Protein AF-A0A7X6VW85-F1 (afdb_monomer_lite)

Sequence (75 aa):
MKILNYKDICRQVQEIARETGKFIRNERKTLSDRDVELKGSASLVTYVDKTAERKIVEALKKIIPESGFITEEGT

Secondary structure (DSSP, 8-state):
-PPP-HHHHHHHHHHHHHHHHHHHHHHTTT--GGGEEEEETTEEEEHHHHHHHHHHHHHHHHH-TT-----SS--

Foldseek 3Di:
DDDDDVVVVVVLLVVLLVVLVVQLVVCVVVDDPVQWDDPDDPDIDGVSQVVSQVSSVVSVCVVCVVDDDDDDNRD

pLDDT: mean 94.37, std 6.97, range [54.84, 98.88]

Structure (mmCIF, N/CA/C/O backbone):
data_AF-A0A7X6VW85-F1
#
_entry.id   AF-A0A7X6VW85-F1
#
loop_
_atom_site.group_PDB
_atom_site.id
_atom_site.type_symbol
_atom_site.label_atom_id
_atom_site.label_alt_id
_atom_site.label_comp_id
_atom_site.label_asym_id
_atom_site.label_entity_id
_atom_site.label_seq_id
_atom_site.pdbx_PDB_ins_code
_atom_site.Cartn_x
_atom_site.Cartn_y
_atom_site.Cartn_z
_atom_site.occupancy
_atom_site.B_iso_or_equiv
_atom_site.auth_seq_id
_atom_site.auth_comp_id
_atom_site.auth_asym_id
_atom_site.auth_atom_id
_atom_site.pdbx_PDB_model_num
ATOM 1 N N . MET A 1 1 ? 19.457 -7.163 -21.123 1.00 54.84 1 MET A N 1
ATOM 2 C CA . MET A 1 1 ? 18.599 -6.233 -20.357 1.00 54.84 1 MET A CA 1
ATOM 3 C C . MET A 1 1 ? 17.193 -6.316 -20.931 1.00 54.84 1 MET A C 1
ATOM 5 O O . MET A 1 1 ? 17.057 -6.194 -22.143 1.00 54.84 1 MET A O 1
ATOM 9 N N . LYS A 1 2 ? 16.173 -6.629 -20.123 1.00 70.25 2 LYS A N 1
ATOM 10 C CA . LYS A 1 2 ? 14.783 -6.715 -20.605 1.00 70.25 2 LYS A CA 1
ATOM 11 C C . LYS A 1 2 ? 14.310 -5.295 -20.940 1.00 70.25 2 LYS A C 1
ATOM 13 O O . LYS A 1 2 ? 14.496 -4.396 -20.125 1.00 70.25 2 LYS A O 1
ATOM 18 N N . ILE A 1 3 ? 13.757 -5.077 -22.132 1.00 80.25 3 ILE A N 1
ATOM 19 C CA . ILE A 1 3 ? 13.210 -3.767 -22.510 1.00 80.25 3 ILE A CA 1
ATOM 20 C C . ILE A 1 3 ? 11.929 -3.555 -21.696 1.00 80.25 3 ILE A C 1
ATOM 22 O O . ILE A 1 3 ? 10.991 -4.345 -21.804 1.00 80.25 3 ILE A O 1
ATOM 26 N N . LEU A 1 4 ? 11.908 -2.524 -20.850 1.00 85.44 4 LEU A N 1
ATOM 27 C CA . LEU A 1 4 ? 10.733 -2.168 -20.057 1.00 85.44 4 LEU A CA 1
ATOM 28 C C . LEU A 1 4 ? 9.739 -1.400 -20.930 1.00 85.44 4 LEU A C 1
ATOM 30 O O . LEU A 1 4 ? 10.081 -0.372 -21.512 1.00 85.44 4 LEU A O 1
ATOM 34 N N . ASN A 1 5 ? 8.491 -1.866 -20.980 1.00 94.25 5 ASN A N 1
ATOM 35 C CA . ASN A 1 5 ? 7.398 -1.070 -21.525 1.00 94.25 5 ASN A CA 1
ATOM 36 C C . ASN A 1 5 ? 6.775 -0.233 -20.404 1.00 94.25 5 ASN A C 1
ATOM 38 O O . ASN A 1 5 ? 5.897 -0.696 -19.674 1.00 94.25 5 ASN A O 1
ATOM 42 N N . TYR A 1 6 ? 7.219 1.017 -20.280 1.00 94.12 6 TYR A N 1
ATOM 43 C CA . TYR A 1 6 ? 6.726 1.922 -19.243 1.00 94.12 6 TYR A CA 1
ATOM 44 C C . TYR A 1 6 ? 5.222 2.191 -19.338 1.00 94.12 6 TYR A C 1
ATOM 46 O O . TYR A 1 6 ? 4.581 2.376 -18.309 1.00 94.12 6 TYR A O 1
ATOM 54 N N . LYS A 1 7 ? 4.624 2.156 -20.537 1.00 97.25 7 LYS A N 1
ATOM 55 C CA . LYS A 1 7 ? 3.173 2.339 -20.694 1.00 97.25 7 LYS A CA 1
ATOM 56 C C . LYS A 1 7 ? 2.396 1.192 -20.045 1.00 97.25 7 LYS A C 1
ATOM 58 O O . LYS A 1 7 ? 1.415 1.441 -19.345 1.00 97.25 7 LYS A O 1
ATOM 63 N N . ASP A 1 8 ? 2.854 -0.041 -20.241 1.00 96.56 8 ASP A N 1
ATOM 64 C CA . ASP A 1 8 ? 2.226 -1.219 -19.638 1.00 96.56 8 ASP A CA 1
ATOM 65 C C . ASP A 1 8 ? 2.440 -1.258 -18.125 1.00 96.56 8 ASP A C 1
ATOM 67 O O . ASP A 1 8 ? 1.488 -1.503 -17.386 1.00 96.56 8 ASP A O 1
ATOM 71 N N . ILE A 1 9 ? 3.652 -0.940 -17.655 1.00 96.06 9 ILE A N 1
ATOM 72 C CA . ILE A 1 9 ? 3.956 -0.856 -16.219 1.00 96.06 9 ILE A CA 1
ATOM 73 C C . ILE A 1 9 ? 3.076 0.205 -15.554 1.00 96.06 9 ILE A C 1
ATOM 75 O O . ILE A 1 9 ? 2.439 -0.083 -14.547 1.00 96.06 9 ILE A O 1
ATOM 79 N N . CYS A 1 10 ? 2.951 1.400 -16.140 1.00 97.62 10 CYS A N 1
ATOM 80 C CA . CYS A 1 10 ? 2.063 2.443 -15.625 1.00 97.62 10 CYS A CA 1
ATOM 81 C C . CYS A 1 10 ? 0.611 1.962 -15.506 1.00 97.62 10 CYS A C 1
ATOM 83 O O . CYS A 1 10 ? -0.044 2.237 -14.502 1.00 97.62 10 CYS A O 1
ATOM 85 N N . ARG A 1 11 ? 0.102 1.221 -16.498 1.00 98.38 11 ARG A N 1
ATOM 86 C CA . ARG A 1 11 ? -1.251 0.651 -16.433 1.00 98.38 11 ARG A CA 1
ATOM 87 C C . ARG A 1 11 ? -1.386 -0.360 -15.290 1.00 98.38 11 ARG A C 1
ATOM 89 O O . ARG A 1 11 ? -2.347 -0.286 -14.533 1.00 98.38 11 ARG A O 1
ATOM 96 N N . GLN A 1 12 ? -0.414 -1.252 -15.125 1.00 98.25 12 GLN A N 1
ATOM 97 C CA . GLN A 1 12 ? -0.429 -2.248 -14.049 1.00 98.25 12 GLN A CA 1
ATOM 98 C C . GLN A 1 12 ? -0.324 -1.597 -12.661 1.00 98.25 12 GLN A C 1
ATOM 100 O O . GLN A 1 12 ? -1.045 -1.979 -11.745 1.00 98.25 12 GLN A O 1
ATOM 105 N N . VAL A 1 13 ? 0.498 -0.553 -12.508 1.00 98.06 13 VAL A N 1
ATOM 106 C CA . VAL A 1 13 ? 0.580 0.243 -11.270 1.00 98.06 13 VAL A CA 1
ATOM 107 C C . VAL A 1 13 ? -0.777 0.869 -10.933 1.00 98.06 13 VAL A C 1
ATOM 109 O O . VAL A 1 13 ? -1.201 0.839 -9.778 1.00 98.06 13 VAL A O 1
ATOM 112 N N . GLN A 1 14 ? -1.498 1.402 -11.927 1.00 98.69 14 GLN A N 1
ATOM 113 C CA . GLN A 1 14 ? -2.847 1.937 -11.714 1.00 98.69 14 GLN A CA 1
ATOM 114 C C . GLN A 1 14 ? -3.834 0.855 -11.259 1.00 98.69 14 GLN A C 1
ATOM 116 O O . GLN A 1 14 ? -4.676 1.122 -10.401 1.00 98.69 14 GLN A O 1
ATOM 121 N N . GLU A 1 15 ? -3.756 -0.347 -11.828 1.00 98.75 15 GLU A N 1
ATOM 122 C CA . GLU A 1 15 ? -4.585 -1.490 -11.430 1.00 98.75 15 GLU A CA 1
ATOM 123 C C . GLU A 1 15 ? -4.296 -1.888 -9.972 1.00 98.75 15 GLU A C 1
ATOM 125 O O . GLU A 1 15 ? -5.226 -1.917 -9.162 1.00 98.75 15 GLU A O 1
ATOM 130 N N . ILE A 1 16 ? -3.019 -2.034 -9.600 1.00 98.69 16 ILE A N 1
ATOM 131 C CA . ILE A 1 16 ? -2.575 -2.308 -8.222 1.00 98.69 16 ILE A CA 1
ATOM 132 C C . ILE A 1 16 ? -3.098 -1.241 -7.253 1.00 98.69 16 ILE A C 1
ATOM 134 O O . ILE A 1 16 ? -3.691 -1.566 -6.225 1.00 98.69 16 ILE A O 1
ATOM 138 N N . ALA A 1 17 ? -2.939 0.043 -7.586 1.00 98.69 17 ALA A N 1
ATOM 139 C CA . ALA A 1 17 ? -3.409 1.138 -6.742 1.00 98.69 17 ALA A CA 1
ATOM 140 C C . ALA A 1 17 ? -4.936 1.103 -6.545 1.00 98.69 17 ALA A C 1
ATOM 142 O O . ALA A 1 17 ? -5.434 1.340 -5.442 1.00 98.69 17 ALA A O 1
ATOM 143 N N . ARG A 1 18 ? -5.702 0.765 -7.592 1.00 98.88 18 ARG A N 1
ATOM 144 C CA . ARG A 1 18 ? -7.164 0.620 -7.502 1.00 98.88 18 ARG A CA 1
ATOM 145 C C . ARG A 1 18 ? -7.563 -0.573 -6.637 1.00 98.88 18 ARG A C 1
ATOM 147 O O . ARG A 1 18 ? -8.526 -0.461 -5.882 1.00 98.88 18 ARG A O 1
ATOM 154 N N . GLU A 1 19 ? -6.866 -1.698 -6.739 1.00 98.75 19 GLU A N 1
ATOM 155 C CA . GLU A 1 19 ? -7.119 -2.888 -5.920 1.00 98.75 19 GLU A CA 1
ATOM 156 C C . GLU A 1 19 ? -6.796 -2.649 -4.445 1.00 98.75 19 GLU A C 1
ATOM 158 O O . GLU A 1 19 ? -7.640 -2.902 -3.581 1.00 98.75 19 GLU A O 1
ATOM 163 N N . THR A 1 20 ? -5.635 -2.066 -4.149 1.00 98.69 20 THR A N 1
ATOM 164 C CA . THR A 1 20 ? -5.267 -1.677 -2.784 1.00 98.69 20 THR A CA 1
ATOM 165 C C . THR A 1 20 ? -6.224 -0.619 -2.231 1.00 98.69 20 THR A C 1
ATOM 167 O O . THR A 1 20 ? -6.669 -0.726 -1.091 1.00 98.69 20 THR A O 1
ATOM 170 N N . GLY A 1 21 ? -6.657 0.344 -3.049 1.00 98.62 21 GLY A N 1
ATOM 171 C CA . GLY A 1 21 ? -7.679 1.319 -2.660 1.00 98.62 21 GLY A CA 1
ATOM 172 C C . GLY A 1 21 ? -9.042 0.690 -2.338 1.00 98.62 21 GLY A C 1
ATOM 173 O O . GLY A 1 21 ? -9.731 1.148 -1.425 1.00 98.62 21 GLY A O 1
ATOM 174 N N . LYS A 1 22 ? -9.442 -0.382 -3.041 1.00 98.75 22 LYS A N 1
ATOM 175 C CA . LYS A 1 22 ? -10.647 -1.163 -2.692 1.00 98.75 22 LYS A CA 1
ATOM 176 C C . LYS A 1 22 ? -10.482 -1.855 -1.341 1.00 98.75 22 LYS A C 1
ATOM 178 O O . LYS A 1 22 ? -11.425 -1.837 -0.556 1.00 98.75 22 LYS A O 1
ATOM 183 N N . PHE A 1 23 ? -9.307 -2.427 -1.070 1.00 98.56 23 PHE A N 1
ATOM 184 C CA . PHE A 1 23 ? -8.982 -3.006 0.235 1.00 98.56 23 PHE A CA 1
ATOM 185 C C . PHE A 1 23 ? -9.111 -1.959 1.349 1.00 98.56 23 PHE A C 1
ATOM 187 O O . PHE A 1 23 ? -9.940 -2.142 2.232 1.00 98.56 23 PHE A O 1
ATOM 194 N N . ILE A 1 24 ? -8.426 -0.815 1.240 1.00 98.56 24 ILE A N 1
ATOM 195 C CA . ILE A 1 24 ? -8.497 0.275 2.234 1.00 98.56 24 ILE A CA 1
ATOM 196 C C . ILE A 1 24 ? -9.952 0.702 2.484 1.00 98.56 24 ILE A C 1
ATOM 198 O O . ILE A 1 24 ? -10.391 0.849 3.623 1.00 98.56 24 ILE A O 1
ATOM 202 N N . ARG A 1 25 ? -10.740 0.867 1.413 1.00 98.38 25 ARG A N 1
ATOM 203 C CA . ARG A 1 25 ? -12.159 1.239 1.521 1.00 98.38 25 ARG A CA 1
ATOM 204 C C . ARG A 1 25 ? -12.995 0.190 2.257 1.00 98.38 25 ARG A C 1
ATOM 206 O O . ARG A 1 25 ? -13.958 0.559 2.927 1.00 98.38 25 ARG A O 1
ATOM 213 N N . ASN A 1 26 ? -12.679 -1.091 2.094 1.00 98.38 26 ASN A N 1
ATOM 214 C CA . ASN A 1 26 ? -13.380 -2.169 2.779 1.00 98.38 26 ASN A CA 1
ATOM 215 C C . ASN A 1 26 ? -12.990 -2.230 4.258 1.00 98.38 26 ASN A C 1
ATOM 217 O O . ASN A 1 26 ? -13.893 -2.248 5.090 1.00 98.38 26 ASN A O 1
ATOM 221 N N . GLU A 1 27 ? -11.695 -2.158 4.577 1.00 98.12 27 GLU A N 1
ATOM 222 C CA . GLU A 1 27 ? -11.207 -2.172 5.964 1.00 98.12 27 GLU A CA 1
ATOM 223 C C . GLU A 1 27 ? -11.713 -0.974 6.767 1.00 98.12 27 GLU A C 1
ATOM 225 O O . GLU A 1 27 ? -12.006 -1.107 7.948 1.00 98.12 27 GLU A O 1
ATOM 230 N N . ARG A 1 28 ? -11.931 0.187 6.129 1.00 95.88 28 ARG A N 1
ATOM 231 C CA . ARG A 1 28 ? -12.542 1.361 6.781 1.00 95.88 28 ARG A CA 1
ATOM 232 C C . ARG A 1 28 ? -13.857 1.039 7.510 1.00 95.88 28 ARG A C 1
ATOM 234 O O . ARG A 1 28 ? -14.226 1.759 8.429 1.00 95.88 28 ARG A O 1
ATOM 241 N N . LYS A 1 29 ? -14.596 0.004 7.095 1.00 97.00 29 LYS A N 1
ATOM 242 C CA . LYS A 1 29 ? -15.869 -0.385 7.729 1.00 97.00 29 LYS A CA 1
ATOM 243 C C . LYS A 1 29 ? -15.683 -1.022 9.109 1.00 97.00 29 LYS A C 1
ATOM 245 O O . LYS A 1 29 ? -16.630 -1.024 9.887 1.00 97.00 29 LYS A O 1
ATOM 250 N N . THR A 1 30 ? -14.512 -1.593 9.373 1.00 96.06 30 THR A N 1
ATOM 251 C CA . THR A 1 30 ? -14.180 -2.323 10.605 1.00 96.06 30 THR A CA 1
ATOM 252 C C . THR A 1 30 ? -13.042 -1.674 11.385 1.00 96.06 30 THR A C 1
ATOM 254 O O . THR A 1 30 ? -12.898 -1.961 12.568 1.00 96.06 30 THR A O 1
ATOM 257 N N . LEU A 1 31 ? -12.259 -0.806 10.741 1.00 96.38 31 LEU A N 1
ATOM 258 C CA . LEU A 1 31 ? -11.182 -0.042 11.356 1.00 96.38 31 LEU A CA 1
ATOM 259 C C . LEU A 1 31 ? -11.714 0.855 12.476 1.00 96.38 31 LEU A C 1
ATOM 261 O O . LEU A 1 31 ? -12.731 1.536 12.320 1.00 96.38 31 LEU A O 1
ATOM 265 N N . SER A 1 32 ? -10.992 0.879 13.588 1.00 96.88 32 SER A N 1
ATOM 266 C CA . SER A 1 32 ? -11.323 1.658 14.774 1.00 96.88 32 SER A CA 1
ATOM 267 C C . SER A 1 32 ? -10.087 2.332 15.366 1.00 96.88 32 SER A C 1
ATOM 269 O O . SER A 1 32 ? -8.955 1.972 15.051 1.00 96.88 32 SER A O 1
ATOM 271 N N . ASP A 1 33 ? -10.293 3.262 16.299 1.00 94.81 33 ASP A N 1
ATOM 272 C CA . ASP A 1 33 ? -9.198 3.950 17.001 1.00 94.81 33 ASP A CA 1
ATOM 273 C C . ASP A 1 33 ? -8.267 2.989 17.762 1.00 94.81 33 ASP A C 1
ATOM 275 O O . ASP A 1 33 ? -7.118 3.321 18.034 1.00 94.81 33 ASP A O 1
ATOM 279 N N . ARG A 1 34 ? -8.739 1.778 18.094 1.00 95.94 34 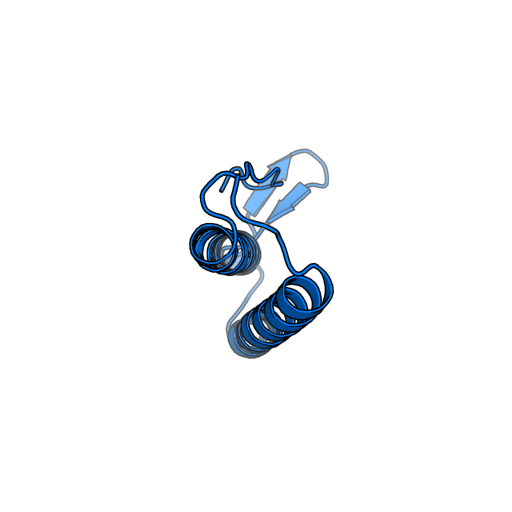ARG A N 1
ATOM 280 C CA . ARG A 1 34 ? -7.935 0.742 18.766 1.00 95.94 34 ARG A CA 1
ATOM 281 C C . ARG A 1 34 ? -6.870 0.131 17.860 1.00 95.94 34 ARG A C 1
ATOM 283 O O . ARG A 1 34 ? -5.930 -0.470 18.364 1.00 95.94 34 ARG A O 1
ATOM 290 N N . ASP A 1 35 ? -7.043 0.265 16.551 1.00 96.62 35 ASP A N 1
ATOM 291 C CA . ASP A 1 35 ? -6.134 -0.263 15.536 1.00 96.62 35 ASP A CA 1
ATOM 292 C C . ASP A 1 35 ? -5.024 0.738 15.175 1.00 96.62 35 ASP A C 1
ATOM 294 O O . ASP A 1 35 ? -4.161 0.431 14.350 1.00 96.62 35 ASP A O 1
ATOM 298 N N . VAL A 1 36 ? -5.066 1.944 15.756 1.00 96.19 36 VAL A N 1
ATOM 299 C CA . VAL A 1 36 ? -4.084 3.007 15.543 1.00 96.19 36 VAL A CA 1
ATOM 300 C C . VAL A 1 36 ? -2.891 2.811 16.474 1.00 96.19 36 VAL A C 1
ATOM 302 O O . VAL A 1 36 ? -3.012 2.813 17.698 1.00 96.19 36 VAL A O 1
ATOM 305 N N . GLU A 1 37 ? -1.711 2.699 15.880 1.00 95.31 37 GLU A N 1
ATOM 306 C CA . GLU A 1 37 ? -0.419 2.660 16.550 1.00 95.31 37 GLU A CA 1
ATOM 307 C C . GLU A 1 37 ? 0.291 4.017 16.419 1.00 95.31 37 GLU A C 1
ATOM 309 O O . GLU A 1 37 ? 0.263 4.656 15.366 1.00 95.31 37 GLU A O 1
ATOM 314 N N . LEU A 1 38 ? 0.981 4.444 17.478 1.00 94.06 38 LEU A N 1
ATOM 315 C CA . LEU A 1 38 ? 1.843 5.630 17.482 1.00 94.06 38 LEU A CA 1
ATOM 316 C C . LEU A 1 38 ? 3.303 5.209 17.262 1.00 94.06 38 LEU A C 1
ATOM 318 O O . LEU A 1 38 ? 3.918 4.633 18.158 1.00 94.06 38 LEU A O 1
ATOM 322 N N . LYS A 1 39 ? 3.876 5.524 16.094 1.00 89.25 39 LYS A N 1
ATOM 323 C CA . LYS A 1 39 ? 5.298 5.270 15.774 1.00 89.25 39 LYS A CA 1
ATOM 324 C C . LYS A 1 39 ? 6.239 6.361 16.304 1.00 89.25 39 LYS A C 1
ATOM 326 O O . LYS A 1 39 ? 7.442 6.141 16.411 1.00 89.25 39 LYS A O 1
ATOM 331 N N . GLY A 1 40 ? 5.705 7.536 16.638 1.00 84.56 40 GLY A N 1
ATOM 332 C CA . GLY A 1 40 ? 6.460 8.688 17.132 1.00 84.56 40 GLY A CA 1
ATOM 333 C C . GLY A 1 40 ? 5.570 9.914 17.330 1.00 84.56 40 GLY A C 1
ATOM 334 O O . GLY A 1 40 ? 4.348 9.835 17.191 1.00 84.56 40 GLY A O 1
ATOM 335 N N . SER A 1 41 ? 6.173 11.065 17.635 1.00 87.56 41 SER A N 1
ATOM 336 C CA . SER A 1 41 ? 5.437 12.329 17.760 1.00 87.56 41 SER A CA 1
ATOM 337 C C . SER A 1 41 ? 4.697 12.643 16.460 1.00 87.56 41 SER A C 1
ATOM 339 O O . SER A 1 41 ? 5.328 12.878 15.434 1.00 87.56 41 SER A O 1
ATOM 341 N N . ALA A 1 42 ? 3.362 12.640 16.513 1.00 85.88 42 ALA A N 1
ATOM 342 C CA . ALA A 1 42 ? 2.480 12.850 15.362 1.00 85.88 42 ALA A CA 1
ATOM 343 C C . ALA A 1 42 ? 2.636 11.831 14.208 1.00 85.88 42 ALA A C 1
ATOM 345 O O . ALA A 1 42 ? 2.266 12.134 13.077 1.00 85.88 42 ALA A O 1
ATOM 346 N N . SER A 1 43 ? 3.137 10.621 14.483 1.00 91.00 43 SER A N 1
ATOM 347 C CA . SER A 1 43 ? 3.195 9.526 13.505 1.00 91.00 43 SER A CA 1
ATOM 348 C C . SER A 1 43 ? 2.222 8.423 13.912 1.00 91.00 43 SER A C 1
ATOM 350 O O . SER A 1 43 ? 2.430 7.746 14.921 1.00 91.00 43 SER A O 1
ATOM 352 N N . LEU A 1 44 ? 1.141 8.293 13.141 1.00 94.69 44 LEU A N 1
ATOM 353 C CA . LEU A 1 44 ? 0.087 7.300 13.325 1.00 94.69 44 LEU A CA 1
ATOM 354 C C . LEU A 1 44 ? 0.146 6.288 12.186 1.00 94.69 44 LEU A C 1
ATOM 356 O O . LEU A 1 44 ? 0.326 6.673 11.034 1.00 94.69 44 LEU A O 1
ATOM 360 N N . VAL A 1 45 ? -0.052 5.017 12.507 1.00 96.38 45 VAL A N 1
ATOM 361 C CA . VAL A 1 45 ? -0.126 3.938 11.523 1.00 96.38 45 VAL A CA 1
ATOM 362 C C . VAL A 1 45 ? -1.180 2.931 11.951 1.00 96.38 45 VAL A C 1
ATOM 364 O O . VAL A 1 45 ? -1.414 2.733 13.138 1.00 96.38 45 VAL A O 1
ATOM 367 N N . THR A 1 46 ? -1.806 2.257 10.999 1.00 97.38 46 THR A N 1
ATOM 368 C CA . THR A 1 46 ? -2.691 1.123 11.268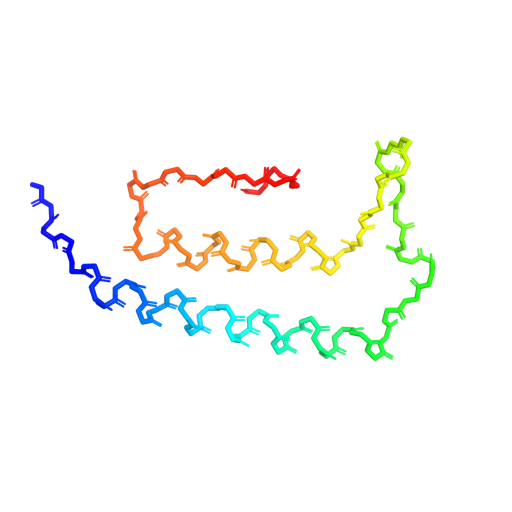 1.00 97.38 46 THR A CA 1
ATOM 369 C C . THR A 1 46 ? -2.194 -0.131 10.555 1.00 97.38 46 THR A C 1
ATOM 371 O O . THR A 1 46 ? -1.346 -0.086 9.657 1.00 97.38 46 THR A O 1
ATOM 374 N N . TYR A 1 47 ? -2.775 -1.288 10.884 1.00 96.69 47 TYR A N 1
ATOM 375 C CA . TYR A 1 47 ? -2.545 -2.499 10.088 1.00 96.69 47 TYR A CA 1
ATOM 376 C C . TYR A 1 47 ? -2.994 -2.330 8.624 1.00 96.69 47 TYR A C 1
ATOM 378 O O . TYR A 1 47 ? -2.490 -3.045 7.751 1.00 96.69 47 TYR A O 1
ATOM 386 N N . VAL A 1 48 ? -3.926 -1.407 8.346 1.00 97.75 48 VAL A N 1
ATOM 387 C CA . VAL A 1 48 ? -4.425 -1.118 6.996 1.00 97.75 48 VAL A CA 1
ATOM 388 C C . VAL A 1 48 ? -3.334 -0.450 6.169 1.00 97.75 48 VAL A C 1
ATOM 390 O O . VAL A 1 48 ? -3.107 -0.894 5.046 1.00 97.75 48 VAL A O 1
ATOM 393 N N . ASP A 1 49 ? -2.609 0.519 6.734 1.00 97.19 49 ASP A N 1
ATOM 394 C CA . ASP A 1 49 ? -1.477 1.191 6.079 1.00 97.19 49 ASP A CA 1
ATOM 395 C C . ASP A 1 49 ? -0.365 0.185 5.748 1.00 97.19 49 ASP A C 1
ATOM 397 O O . ASP A 1 49 ? -0.018 -0.011 4.580 1.00 97.19 49 ASP A O 1
ATOM 401 N N . LYS A 1 50 ? 0.089 -0.573 6.757 1.00 97.12 50 LYS A N 1
ATOM 402 C CA . LYS A 1 50 ? 1.118 -1.621 6.602 1.00 97.12 50 LYS A CA 1
ATOM 403 C C . LYS A 1 50 ? 0.714 -2.680 5.571 1.00 97.12 50 LYS A C 1
ATOM 405 O O . LYS A 1 50 ? 1.524 -3.164 4.781 1.00 97.12 50 LYS A O 1
ATOM 410 N N . THR A 1 51 ? -0.559 -3.076 5.562 1.00 97.94 51 THR A N 1
ATOM 411 C CA . THR A 1 51 ? -1.058 -4.087 4.620 1.00 97.94 51 THR A CA 1
ATOM 412 C C . THR A 1 51 ? -1.219 -3.528 3.210 1.00 97.94 51 THR A C 1
ATOM 414 O O . THR A 1 51 ? -0.967 -4.253 2.245 1.00 97.94 51 THR A O 1
ATOM 417 N N . ALA A 1 52 ? -1.628 -2.267 3.068 1.00 98.31 52 ALA A N 1
ATOM 418 C CA . ALA A 1 52 ? -1.719 -1.594 1.781 1.00 98.31 52 ALA A CA 1
ATOM 419 C C . ALA A 1 52 ? -0.339 -1.470 1.126 1.00 98.31 52 ALA A C 1
ATOM 421 O O . ALA A 1 52 ? -0.186 -1.847 -0.038 1.00 98.31 52 ALA A O 1
ATOM 422 N N . GLU A 1 53 ? 0.665 -1.038 1.889 1.00 98.50 53 GLU A N 1
ATOM 423 C CA . GLU A 1 53 ? 2.055 -0.973 1.441 1.00 98.50 53 GLU A CA 1
ATOM 424 C C . GLU A 1 53 ? 2.551 -2.350 0.977 1.00 98.50 53 GLU A C 1
ATOM 426 O O . GLU A 1 53 ? 2.949 -2.505 -0.180 1.00 98.50 53 GLU A O 1
ATOM 431 N N . ARG A 1 54 ? 2.392 -3.389 1.813 1.00 98.38 54 ARG A N 1
ATOM 432 C CA . ARG A 1 54 ? 2.754 -4.770 1.453 1.00 98.38 54 ARG A CA 1
ATOM 433 C C . ARG A 1 54 ? 2.078 -5.248 0.174 1.00 98.38 54 ARG A C 1
ATOM 435 O O . ARG A 1 54 ? 2.728 -5.859 -0.669 1.00 98.38 54 ARG A O 1
ATOM 442 N N . LYS A 1 55 ? 0.778 -4.986 0.006 1.00 98.44 55 LYS A N 1
ATOM 443 C CA . LYS A 1 55 ? 0.036 -5.365 -1.210 1.00 98.44 55 LYS A CA 1
ATOM 444 C C . LYS A 1 55 ? 0.629 -4.714 -2.457 1.00 98.44 55 LYS A C 1
ATOM 446 O O . LYS A 1 55 ? 0.750 -5.386 -3.478 1.00 98.44 55 LYS A O 1
ATOM 451 N N . ILE A 1 56 ? 0.998 -3.437 -2.370 1.00 98.44 56 ILE A N 1
ATOM 452 C CA . ILE A 1 56 ? 1.607 -2.703 -3.481 1.00 98.44 56 ILE A CA 1
ATOM 453 C C . ILE A 1 56 ? 2.990 -3.279 -3.793 1.00 98.44 56 ILE A C 1
ATOM 455 O O . ILE A 1 56 ? 3.232 -3.677 -4.930 1.00 98.44 56 ILE A O 1
ATOM 459 N N . VAL A 1 57 ? 3.869 -3.387 -2.794 1.00 97.88 57 VAL A N 1
ATOM 460 C CA . VAL A 1 57 ? 5.248 -3.871 -2.969 1.00 97.88 57 VAL A CA 1
ATOM 461 C C . VAL A 1 57 ? 5.276 -5.285 -3.545 1.00 97.88 57 VAL A C 1
ATOM 463 O O . VAL A 1 57 ? 5.948 -5.534 -4.544 1.00 97.88 57 VAL A O 1
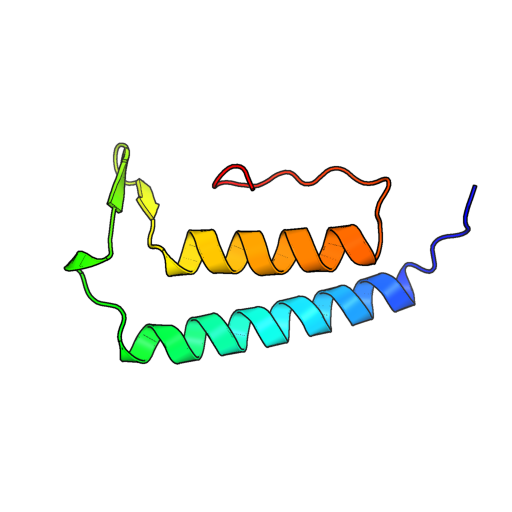ATOM 466 N N . GLU A 1 58 ? 4.498 -6.211 -2.983 1.00 97.50 58 GLU A N 1
ATOM 467 C CA . GLU A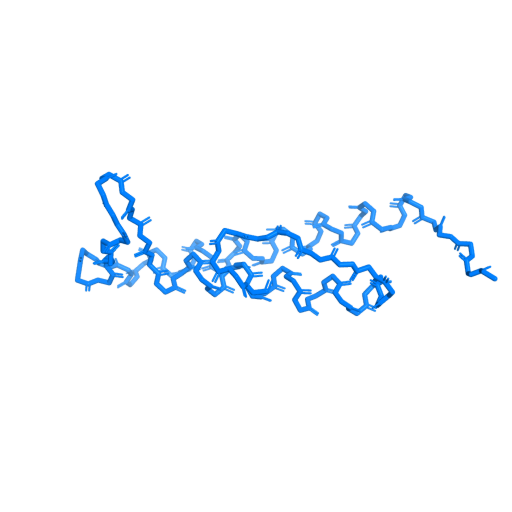 1 58 ? 4.457 -7.602 -3.450 1.00 97.50 58 GLU A CA 1
ATOM 468 C C . GLU A 1 58 ? 3.884 -7.742 -4.866 1.00 97.50 58 GLU A C 1
ATOM 470 O O . GLU A 1 58 ? 4.271 -8.645 -5.611 1.00 97.50 58 GLU A O 1
ATOM 475 N N . ALA A 1 59 ? 2.974 -6.854 -5.276 1.00 98.00 59 ALA A N 1
ATOM 476 C CA . ALA A 1 59 ? 2.490 -6.824 -6.651 1.00 98.00 59 ALA A CA 1
ATO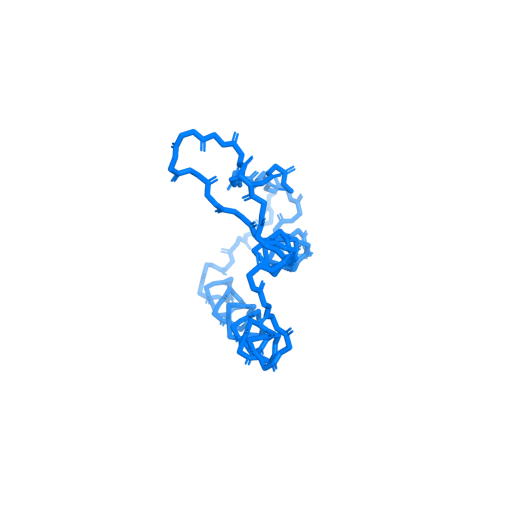M 477 C C . ALA A 1 59 ? 3.542 -6.244 -7.610 1.00 98.00 59 ALA A C 1
ATOM 479 O O . ALA A 1 59 ? 3.772 -6.808 -8.681 1.00 98.00 59 ALA A O 1
ATOM 480 N N . LEU A 1 60 ? 4.236 -5.171 -7.217 1.00 97.25 60 LEU A N 1
ATOM 481 C CA . LEU A 1 60 ? 5.284 -4.555 -8.032 1.00 97.25 60 LEU A CA 1
ATOM 482 C C . LEU A 1 60 ? 6.513 -5.457 -8.198 1.00 97.25 60 LEU A C 1
ATOM 484 O O . LEU A 1 60 ? 7.043 -5.533 -9.306 1.00 97.25 60 LEU A O 1
ATOM 488 N N . LYS A 1 61 ? 6.915 -6.211 -7.163 1.00 96.38 61 LYS A N 1
ATOM 489 C CA . LYS A 1 61 ? 7.989 -7.224 -7.242 1.00 96.38 61 LYS A CA 1
ATOM 490 C C . LYS A 1 61 ? 7.746 -8.251 -8.354 1.00 96.38 61 LYS A C 1
ATOM 492 O O . LYS A 1 61 ? 8.692 -8.734 -8.963 1.00 96.38 61 LYS A O 1
ATOM 497 N N . LYS A 1 62 ? 6.486 -8.566 -8.673 1.00 95.94 62 LYS A N 1
ATOM 498 C CA . LYS A 1 62 ? 6.141 -9.489 -9.772 1.00 95.94 62 LYS A CA 1
ATOM 499 C C . LYS A 1 62 ? 6.292 -8.853 -11.156 1.00 95.94 62 LYS A C 1
ATOM 501 O O . LYS A 1 62 ? 6.503 -9.567 -12.132 1.00 95.94 62 LYS A O 1
ATOM 506 N N . ILE A 1 63 ? 6.166 -7.530 -11.248 1.00 95.06 63 ILE A N 1
ATOM 507 C CA . ILE A 1 63 ? 6.210 -6.771 -12.506 1.00 95.06 63 ILE A CA 1
ATOM 508 C C . ILE A 1 63 ? 7.646 -6.362 -12.847 1.00 95.06 63 ILE A C 1
ATOM 510 O O . ILE A 1 63 ? 8.089 -6.514 -13.986 1.00 95.06 63 ILE A O 1
ATOM 514 N N . ILE A 1 64 ? 8.374 -5.855 -11.853 1.00 93.69 64 ILE A N 1
ATOM 515 C CA . ILE A 1 64 ? 9.742 -5.338 -11.965 1.00 93.69 64 ILE A CA 1
ATOM 516 C C . ILE A 1 64 ? 10.637 -5.979 -10.885 1.00 93.69 64 ILE A C 1
ATOM 518 O O . ILE A 1 64 ? 11.063 -5.295 -9.957 1.00 93.69 64 ILE A O 1
ATOM 522 N N . PRO A 1 65 ? 10.944 -7.288 -10.995 1.00 93.31 65 PRO A N 1
ATOM 523 C CA . PRO A 1 65 ? 11.625 -8.052 -9.938 1.00 93.31 65 PRO A CA 1
ATOM 524 C C . PRO A 1 65 ? 13.037 -7.559 -9.607 1.00 93.31 65 PRO A C 1
ATOM 526 O O . PRO A 1 65 ? 13.505 -7.750 -8.493 1.00 93.31 65 PRO A O 1
ATOM 529 N N . GLU A 1 66 ? 13.697 -6.891 -10.552 1.00 92.81 66 GLU A N 1
ATOM 530 C CA . GLU A 1 66 ? 15.049 -6.347 -10.378 1.00 92.81 66 GLU A CA 1
ATOM 531 C C . GLU A 1 66 ? 15.064 -4.972 -9.676 1.00 92.81 66 GLU A C 1
ATOM 533 O O . GLU A 1 66 ? 16.123 -4.371 -9.515 1.00 92.81 66 GLU A O 1
ATOM 538 N N . SER A 1 67 ? 13.897 -4.416 -9.324 1.00 92.56 67 SER A N 1
ATOM 539 C CA . SER A 1 67 ? 13.790 -3.095 -8.689 1.00 92.56 67 SER A CA 1
ATOM 540 C C . SER A 1 67 ? 13.742 -3.187 -7.167 1.00 92.56 67 SER A C 1
ATOM 542 O O . SER A 1 67 ? 13.142 -4.099 -6.603 1.00 92.56 67 SER A O 1
ATOM 544 N N . GLY A 1 68 ? 14.332 -2.190 -6.506 1.00 93.44 68 GLY A N 1
ATOM 545 C CA . GLY A 1 68 ? 14.093 -1.922 -5.089 1.00 93.44 68 GLY A CA 1
ATOM 546 C C . GLY A 1 68 ? 12.842 -1.065 -4.877 1.00 93.44 68 GLY A C 1
ATOM 547 O O . GLY A 1 68 ? 12.412 -0.346 -5.781 1.00 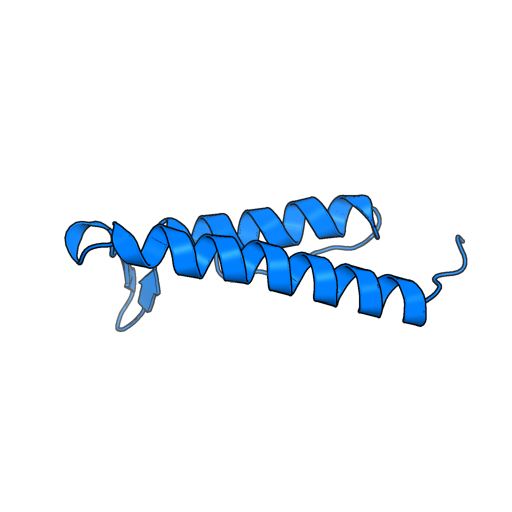93.44 68 GLY A O 1
ATOM 548 N N . PHE A 1 69 ? 12.288 -1.115 -3.666 1.00 95.25 69 PHE A N 1
ATOM 549 C CA . PHE A 1 69 ? 11.132 -0.320 -3.249 1.00 95.25 69 PHE A CA 1
ATOM 550 C C . PHE A 1 69 ? 11.489 0.439 -1.974 1.00 95.25 69 PHE A C 1
ATOM 552 O O . PHE A 1 69 ? 12.040 -0.143 -1.045 1.00 95.25 69 PHE A O 1
ATOM 559 N N . ILE A 1 70 ? 11.218 1.743 -1.960 1.00 96.25 70 ILE A N 1
ATOM 560 C CA . ILE A 1 70 ? 11.394 2.595 -0.783 1.00 96.25 70 ILE A CA 1
ATOM 561 C C . ILE A 1 70 ? 10.009 2.840 -0.207 1.00 96.25 70 ILE A C 1
ATOM 563 O O . ILE A 1 70 ? 9.113 3.299 -0.918 1.00 96.25 70 ILE A O 1
ATOM 567 N N . THR A 1 71 ? 9.854 2.505 1.062 1.00 95.38 71 THR A N 1
ATOM 568 C CA . THR A 1 71 ? 8.572 2.431 1.750 1.00 95.38 71 THR A CA 1
ATOM 569 C C . THR A 1 71 ? 8.664 3.041 3.146 1.00 95.38 71 THR A C 1
ATOM 571 O O . THR A 1 71 ? 9.758 3.168 3.697 1.00 95.38 71 THR A O 1
ATOM 574 N N . GLU A 1 72 ? 7.533 3.472 3.705 1.00 92.38 72 GLU A N 1
ATOM 575 C CA . GLU A 1 72 ? 7.496 4.127 5.021 1.00 92.38 72 GLU A CA 1
ATOM 576 C C . GLU A 1 72 ? 7.461 3.100 6.159 1.00 92.38 72 GLU A C 1
ATOM 578 O O . GLU A 1 72 ? 8.079 3.298 7.211 1.00 92.38 72 GLU A O 1
ATOM 583 N N . GLU A 1 73 ? 6.772 1.976 5.943 1.00 89.88 73 GLU A N 1
ATOM 584 C CA . GLU A 1 73 ? 6.635 0.901 6.932 1.00 89.88 73 GLU A CA 1
ATOM 585 C C . GLU A 1 73 ? 7.715 -0.180 6.809 1.00 89.88 73 GLU A C 1
ATOM 587 O O . GLU A 1 73 ? 7.770 -1.099 7.628 1.00 89.88 73 GLU A O 1
ATOM 592 N N . GLY A 1 74 ? 8.623 -0.033 5.840 1.00 85.56 74 GLY A N 1
ATOM 593 C CA . GLY A 1 74 ? 9.775 -0.911 5.655 1.00 85.56 74 GLY A CA 1
ATOM 594 C C . GLY A 1 74 ? 9.443 -2.244 4.986 1.00 85.56 74 GLY A C 1
ATOM 595 O O . GLY A 1 74 ? 10.151 -3.226 5.219 1.00 85.56 74 GLY A O 1
ATOM 596 N N . THR A 1 75 ? 8.371 -2.291 4.186 1.00 76.88 75 THR A N 1
ATOM 597 C CA . THR A 1 75 ? 7.999 -3.470 3.384 1.00 76.88 75 THR A CA 1
ATOM 598 C C . THR A 1 75 ? 8.750 -3.567 2.058 1.00 76.88 75 THR A C 1
ATOM 600 O O . THR A 1 75 ? 8.986 -2.501 1.443 1.00 76.88 75 THR A O 1
#

Radius of gyration: 14.82 Å; chains: 1; bounding box: 34×22×41 Å